Protein AF-A0A6G8TUE9-F1 (afdb_monomer)

Mean predicted aligned error: 6.03 Å

pLDDT: mean 88.83, std 11.72, range [46.56, 95.94]

Foldseek 3Di:
DDWDWPWDWDDDDPKIKIKTKGKDPPVQDWDFPDAPDPVGTHIDDGIDIDIDMDIDD

Solvent-accessible surface area (backbone atoms only — not comparable to full-atom values): 3720 Å² total; per-residue (Å²): 134,92,79,77,77,48,71,48,79,50,66,59,88,93,32,48,33,39,38,38,47,43,69,44,50,82,81,62,65,87,49,67,82,48,63,87,49,100,88,43,65,45,74,49,73,70,62,44,79,49,77,49,76,47,78,53,133

Structure (mmCIF, N/CA/C/O backbone):
data_AF-A0A6G8TUE9-F1
#
_entry.id   AF-A0A6G8TUE9-F1
#
loop_
_atom_site.group_PDB
_atom_site.id
_atom_site.type_symbol
_atom_site.label_atom_id
_atom_site.label_alt_id
_atom_site.label_comp_id
_atom_site.label_asym_id
_atom_site.label_entity_id
_atom_site.label_seq_id
_atom_site.pdbx_PDB_ins_code
_atom_site.Cartn_x
_atom_site.Cartn_y
_atom_site.Cartn_z
_atom_site.occupancy
_atom_site.B_iso_or_equiv
_atom_site.auth_seq_id
_atom_site.auth_comp_id
_atom_site.auth_asym_id
_atom_site.auth_atom_id
_atom_site.pdbx_PDB_model_num
ATOM 1 N N . MET A 1 1 ? 6.796 11.186 -7.108 1.00 53.28 1 MET A N 1
ATOM 2 C CA . MET A 1 1 ? 5.386 10.797 -7.347 1.00 53.28 1 MET A CA 1
ATOM 3 C C . MET A 1 1 ? 4.561 11.275 -6.159 1.00 53.28 1 MET A C 1
ATOM 5 O O . MET A 1 1 ? 4.817 10.818 -5.052 1.00 53.28 1 MET A O 1
ATOM 9 N N . ARG A 1 2 ? 3.672 12.263 -6.338 1.00 46.56 2 ARG A N 1
ATOM 10 C CA . ARG A 1 2 ? 2.889 12.847 -5.233 1.00 46.56 2 ARG A CA 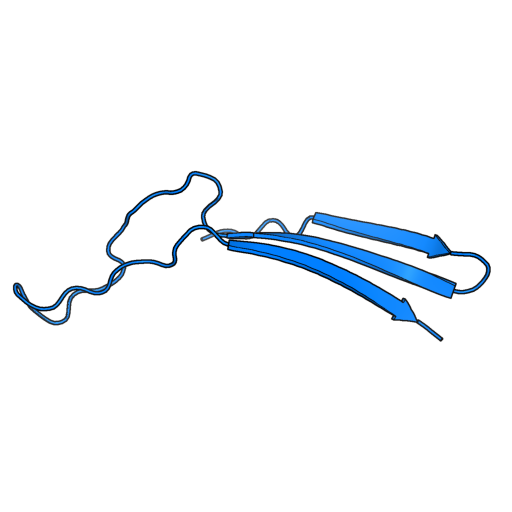1
ATOM 11 C C . ARG A 1 2 ? 1.836 11.837 -4.765 1.00 46.56 2 ARG A C 1
ATOM 13 O O . ARG A 1 2 ? 1.013 11.407 -5.565 1.00 46.56 2 ARG A O 1
ATOM 20 N N . ARG A 1 3 ? 1.906 11.430 -3.495 1.00 48.59 3 ARG A N 1
ATOM 21 C CA . ARG A 1 3 ? 0.976 10.494 -2.847 1.00 48.59 3 ARG A CA 1
ATOM 22 C C . ARG A 1 3 ? -0.130 11.315 -2.185 1.00 48.59 3 ARG A C 1
ATOM 24 O O . ARG A 1 3 ? 0.184 12.187 -1.384 1.00 48.59 3 ARG A O 1
ATOM 31 N N . TRP A 1 4 ? -1.388 11.044 -2.513 1.00 51.50 4 TRP A N 1
ATOM 32 C CA . TRP A 1 4 ? -2.533 11.545 -1.754 1.00 51.50 4 TRP A CA 1
ATOM 33 C C . TRP A 1 4 ? -2.994 10.418 -0.830 1.00 51.50 4 TRP A C 1
ATOM 35 O O . TRP A 1 4 ? -3.658 9.497 -1.308 1.00 51.50 4 TRP A O 1
ATOM 45 N N . PRO A 1 5 ? -2.582 10.396 0.448 1.00 64.19 5 PRO A N 1
ATOM 46 C CA . PRO A 1 5 ? -3.168 9.460 1.392 1.00 64.19 5 PRO A CA 1
ATOM 47 C C . PRO A 1 5 ? -4.637 9.845 1.582 1.00 64.19 5 PRO A C 1
ATOM 49 O O . PRO A 1 5 ? -4.938 10.972 1.973 1.00 64.19 5 PRO A O 1
ATOM 52 N N . SER A 1 6 ? -5.550 8.927 1.268 1.00 77.31 6 SER A N 1
ATOM 53 C CA . SER A 1 6 ? -6.944 9.076 1.667 1.00 77.31 6 SER A CA 1
ATOM 54 C C . SER A 1 6 ? -7.075 8.437 3.044 1.00 77.31 6 SER A C 1
ATOM 56 O O . SER A 1 6 ? -7.034 7.212 3.184 1.00 77.31 6 SER A O 1
ATOM 58 N N . THR A 1 7 ? -7.117 9.291 4.062 1.00 86.19 7 THR A N 1
ATOM 59 C CA . THR A 1 7 ? -7.265 8.902 5.464 1.00 86.19 7 THR A CA 1
ATOM 60 C C . THR A 1 7 ? -8.665 9.288 5.914 1.00 86.19 7 THR A C 1
ATOM 62 O O . THR A 1 7 ? -9.080 10.426 5.704 1.00 86.19 7 THR A O 1
ATOM 65 N N . TYR A 1 8 ? -9.377 8.352 6.534 1.00 89.19 8 TYR A N 1
ATOM 66 C CA . TYR A 1 8 ? -10.680 8.595 7.139 1.00 89.19 8 TYR A CA 1
ATOM 67 C C . TYR A 1 8 ? -10.642 8.194 8.610 1.00 89.19 8 TYR A C 1
ATOM 69 O O . TYR A 1 8 ? -10.285 7.064 8.945 1.00 89.19 8 TYR A O 1
ATOM 77 N N . GLU A 1 9 ? -10.994 9.131 9.482 1.00 90.12 9 GLU A N 1
ATOM 78 C CA . GLU A 1 9 ? -11.042 8.916 10.924 1.00 90.12 9 GLU A CA 1
ATOM 79 C C . GLU A 1 9 ? -12.496 8.813 11.374 1.00 90.12 9 GLU A C 1
ATOM 81 O O . GLU A 1 9 ? -13.335 9.637 11.010 1.00 90.12 9 GLU A O 1
ATOM 86 N N . THR A 1 10 ? -12.795 7.794 12.170 1.00 92.44 10 THR A N 1
ATOM 87 C CA . THR A 1 10 ? -14.119 7.588 12.753 1.00 92.44 10 THR A CA 1
ATOM 88 C C . THR A 1 10 ? -13.994 6.963 14.139 1.00 92.44 10 THR A C 1
ATOM 90 O O . THR A 1 10 ? -12.899 6.642 14.604 1.00 92.44 10 THR A O 1
ATOM 93 N N . ARG A 1 11 ? -15.120 6.807 14.830 1.00 91.50 11 ARG A N 1
ATOM 94 C CA . ARG A 1 11 ? -15.204 6.058 16.083 1.00 91.50 11 ARG A CA 1
ATOM 95 C C . ARG A 1 11 ? -16.005 4.791 15.840 1.00 91.50 11 ARG A C 1
ATOM 97 O O . ARG A 1 11 ? -17.096 4.852 15.280 1.00 91.50 11 ARG A O 1
ATOM 104 N N . TYR A 1 12 ? -15.454 3.663 16.268 1.00 88.12 12 TYR A N 1
ATOM 105 C CA . TYR A 1 12 ? -16.199 2.422 16.405 1.00 88.12 12 TYR A CA 1
ATOM 106 C C . TYR A 1 12 ? -16.417 2.198 17.899 1.00 88.12 12 TYR A C 1
ATOM 108 O O . TYR A 1 12 ? -15.464 1.963 18.642 1.00 88.12 12 TYR A O 1
ATOM 116 N N . GLU A 1 13 ? -17.662 2.368 18.344 1.00 91.12 13 GLU A N 1
ATOM 117 C CA . GLU A 1 13 ? -18.009 2.457 19.766 1.00 91.12 13 GLU A CA 1
ATOM 118 C C . GLU A 1 13 ? -17.182 3.543 20.489 1.00 91.12 13 GLU A C 1
ATOM 120 O O . GLU A 1 13 ? -17.248 4.722 20.137 1.00 91.12 13 GLU A O 1
ATOM 125 N N . GLN A 1 14 ? -16.397 3.147 21.494 1.00 92.12 14 GLN A N 1
ATOM 126 C CA . GLN A 1 14 ? -15.516 4.014 22.277 1.00 92.12 14 GLN A CA 1
ATOM 127 C C . GLN A 1 14 ? -14.107 4.153 21.681 1.00 92.12 14 GLN A C 1
ATOM 129 O O . GLN A 1 14 ? -13.348 5.023 22.107 1.00 92.12 14 GLN A O 1
ATOM 134 N N . PHE A 1 15 ? -13.758 3.349 20.672 1.00 94.69 15 PHE A N 1
ATOM 135 C CA . PHE A 1 15 ? -12.403 3.301 20.132 1.00 94.69 15 PHE A CA 1
ATOM 136 C C . PHE A 1 15 ? -12.265 4.163 18.869 1.00 94.69 15 PHE A C 1
ATOM 138 O O . PHE A 1 15 ? -13.013 3.989 17.899 1.00 94.69 15 PHE A O 1
ATOM 145 N N . PRO A 1 16 ? -11.297 5.095 18.829 1.00 95.31 16 PRO A N 1
ATOM 146 C CA . PRO A 1 16 ? -10.929 5.777 17.598 1.00 95.31 16 PRO A CA 1
ATOM 147 C C . PRO A 1 16 ? -10.343 4.785 16.587 1.00 95.31 16 PRO A C 1
ATOM 149 O O . PRO A 1 16 ? -9.415 4.036 16.906 1.00 95.31 16 PRO A O 1
ATOM 152 N N . VAL A 1 17 ? -10.847 4.826 15.353 1.00 95.38 17 VAL A N 1
ATOM 153 C CA . VAL A 1 17 ? -10.380 3.998 14.237 1.00 95.38 17 VAL A CA 1
ATOM 154 C C . VAL A 1 17 ? -9.956 4.885 13.072 1.00 95.38 17 VAL A C 1
ATOM 156 O O . VAL A 1 17 ? -10.685 5.784 12.651 1.00 95.38 17 VAL A O 1
ATOM 159 N N . ILE A 1 18 ? -8.768 4.616 12.533 1.00 95.69 18 ILE A N 1
ATOM 160 C CA . ILE A 1 18 ? -8.221 5.29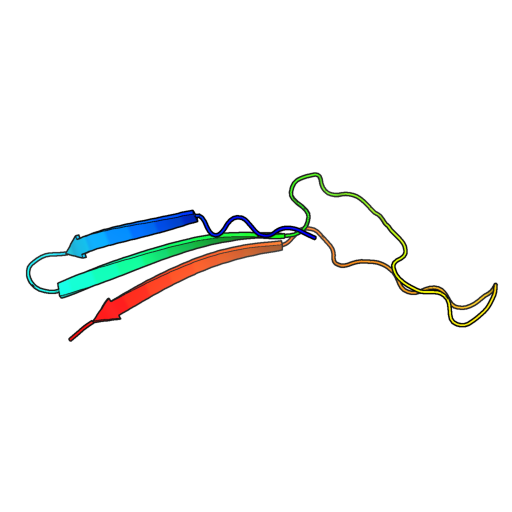5 11.357 1.00 95.69 18 ILE A CA 1
ATOM 161 C C . ILE A 1 18 ? -8.178 4.301 10.204 1.00 95.69 18 ILE A C 1
ATOM 163 O O . ILE A 1 18 ? -7.432 3.324 10.260 1.00 95.69 18 ILE A O 1
ATOM 167 N N . TYR A 1 19 ? -8.926 4.576 9.143 1.00 94.69 19 TYR A N 1
ATOM 168 C CA . TYR A 1 19 ? -8.849 3.843 7.886 1.00 94.69 19 TYR A CA 1
ATOM 169 C C . TYR A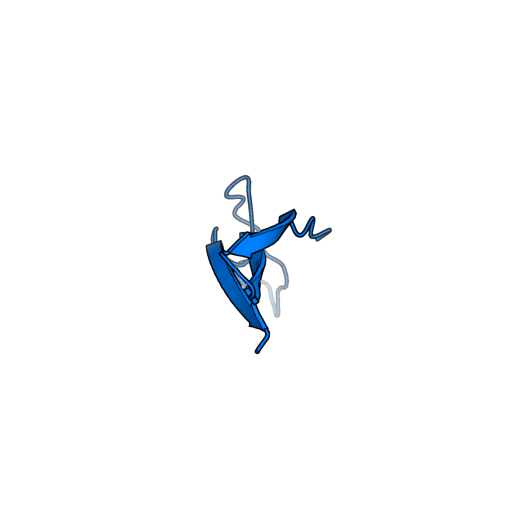 1 19 ? -7.931 4.573 6.912 1.00 94.69 19 TYR 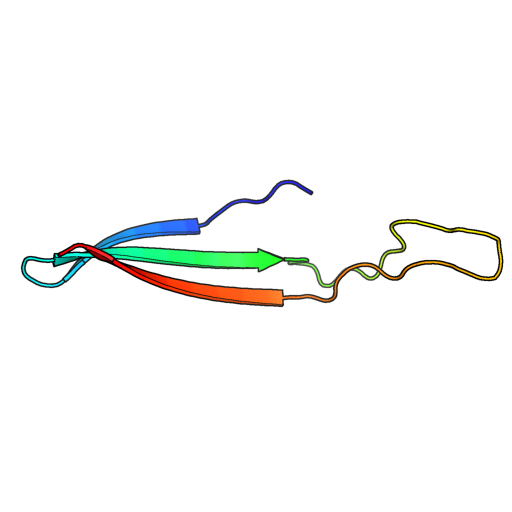A C 1
ATOM 171 O O . TYR A 1 19 ? -8.024 5.791 6.748 1.00 94.69 19 TYR A O 1
ATOM 179 N N . GLN A 1 20 ? -7.052 3.834 6.238 1.00 95.19 20 GLN A N 1
ATOM 180 C CA . GLN A 1 20 ? -6.189 4.393 5.203 1.00 95.19 20 GLN A CA 1
ATOM 181 C C . GLN A 1 20 ? -6.280 3.565 3.933 1.00 95.19 20 GLN A C 1
ATOM 183 O O . GLN A 1 20 ? -6.005 2.364 3.922 1.00 95.19 20 GLN A O 1
ATOM 188 N N . PHE A 1 21 ? -6.596 4.245 2.838 1.00 94.19 21 PHE A N 1
ATOM 189 C CA . PHE A 1 21 ? -6.595 3.661 1.511 1.00 94.19 21 PHE A CA 1
ATOM 190 C C . PHE A 1 21 ? -5.527 4.332 0.655 1.00 94.19 21 PHE A C 1
ATOM 192 O O . PHE A 1 21 ? -5.460 5.557 0.540 1.00 94.19 21 PHE A O 1
ATOM 199 N N . ASN A 1 22 ? -4.658 3.517 0.061 1.00 93.31 22 ASN A N 1
ATOM 200 C CA . ASN A 1 22 ? -3.578 4.002 -0.783 1.00 93.31 22 ASN A CA 1
ATOM 201 C C . ASN A 1 22 ? -3.525 3.206 -2.083 1.00 93.31 22 ASN A C 1
ATOM 203 O O . ASN A 1 22 ? -3.494 1.975 -2.074 1.00 93.31 22 ASN A O 1
ATOM 207 N N . VAL A 1 23 ? -3.399 3.932 -3.192 1.00 93.94 23 VAL A N 1
ATOM 208 C CA . VAL A 1 23 ? -3.120 3.358 -4.509 1.00 93.94 23 VAL A CA 1
ATOM 209 C C . VAL A 1 23 ? -1.791 3.909 -5.014 1.00 93.94 23 VAL A C 1
ATOM 211 O O . VAL A 1 23 ? -1.588 5.122 -5.078 1.00 93.94 23 VAL A O 1
ATOM 214 N N . LYS A 1 24 ? -0.867 3.015 -5.366 1.00 93.25 24 LYS A N 1
ATOM 215 C CA . LYS A 1 24 ? 0.340 3.336 -6.132 1.00 93.25 24 LYS A CA 1
ATOM 216 C C . LYS A 1 24 ? 0.101 3.007 -7.599 1.00 93.25 24 LYS A C 1
ATOM 218 O O . LYS A 1 24 ? -0.518 1.991 -7.903 1.00 93.25 24 LYS A O 1
ATOM 223 N N . ASN A 1 25 ? 0.634 3.854 -8.479 1.00 91.94 25 ASN A N 1
ATOM 224 C CA . ASN A 1 25 ? 0.466 3.733 -9.926 1.00 91.94 25 ASN A CA 1
ATOM 225 C C . ASN A 1 25 ? -1.017 3.601 -10.335 1.00 91.94 25 ASN A C 1
ATOM 227 O O . ASN A 1 25 ? -1.442 2.616 -10.928 1.00 91.94 25 ASN A O 1
ATOM 231 N N . LEU A 1 26 ? -1.816 4.613 -9.968 1.00 91.19 26 LEU A N 1
ATOM 232 C CA . LEU A 1 26 ? -3.272 4.642 -10.176 1.00 91.19 26 LEU A CA 1
ATOM 233 C C . LEU A 1 26 ? -3.681 4.413 -11.641 1.00 91.19 26 LEU A C 1
ATOM 235 O O . LEU A 1 26 ? -4.702 3.787 -11.899 1.00 91.19 26 LEU A O 1
ATOM 239 N N . PHE A 1 27 ? -2.861 4.884 -12.580 1.00 94.25 27 PHE A N 1
ATOM 240 C CA . PHE A 1 27 ? -3.112 4.793 -14.020 1.00 94.25 27 PHE A CA 1
ATOM 241 C C . PHE A 1 27 ? -2.420 3.600 -14.693 1.00 94.25 27 PHE A C 1
ATOM 243 O O . PHE A 1 27 ? -2.351 3.568 -15.914 1.00 94.25 27 PHE A O 1
ATOM 250 N N . ASP A 1 28 ? -1.878 2.660 -13.911 1.00 91.88 28 ASP A N 1
ATOM 251 C CA . ASP A 1 28 ? -1.218 1.441 -14.403 1.00 91.88 28 ASP A CA 1
ATOM 252 C C . ASP A 1 28 ? -0.155 1.704 -15.488 1.00 91.88 28 ASP A C 1
ATOM 254 O O . ASP A 1 28 ? -0.033 1.003 -16.490 1.00 91.88 28 ASP A O 1
ATOM 258 N N . LYS A 1 29 ? 0.617 2.779 -15.306 1.00 93.75 29 LYS A N 1
ATOM 259 C CA . LYS A 1 29 ? 1.653 3.191 -16.247 1.00 93.75 29 LYS A CA 1
ATOM 260 C C . LYS A 1 29 ? 2.864 2.279 -16.102 1.00 93.75 29 LYS A C 1
ATOM 262 O O . LYS A 1 29 ? 3.429 2.181 -15.013 1.00 93.75 29 LYS A O 1
ATOM 267 N N . VAL A 1 30 ? 3.319 1.702 -17.209 1.00 94.25 30 VAL A N 1
ATOM 268 C CA . VAL A 1 30 ? 4.646 1.082 -17.298 1.00 94.25 30 VAL A CA 1
ATOM 269 C C . VAL A 1 30 ? 5.668 2.189 -17.561 1.00 94.25 30 VAL A C 1
ATOM 271 O O . VAL A 1 30 ? 5.506 2.995 -18.478 1.00 94.25 30 VAL A O 1
ATOM 274 N N . TYR A 1 31 ? 6.695 2.285 -16.721 1.00 92.00 31 TYR A N 1
ATOM 275 C CA . TYR A 1 31 ? 7.760 3.278 -16.854 1.00 92.00 31 TYR A CA 1
ATOM 276 C C . TYR A 1 31 ? 9.089 2.714 -16.353 1.00 92.00 31 TYR A C 1
ATOM 278 O O . TYR A 1 31 ? 9.111 1.753 -15.587 1.00 92.00 31 TYR A O 1
ATOM 286 N N . TYR A 1 32 ? 10.189 3.340 -16.762 1.00 92.38 32 TYR A N 1
ATOM 287 C CA . TYR A 1 32 ? 11.546 2.895 -16.459 1.00 92.38 32 TYR A CA 1
ATOM 288 C C . TYR A 1 32 ? 12.247 3.956 -15.602 1.00 92.38 32 TYR A C 1
ATOM 290 O O . TYR A 1 32 ? 12.634 4.997 -16.134 1.00 92.38 32 TYR A O 1
ATOM 298 N N . PRO A 1 33 ? 12.334 3.778 -14.270 1.00 90.69 33 PRO A N 1
ATOM 299 C CA . PRO A 1 33 ? 12.830 4.824 -13.377 1.00 90.69 33 PRO A CA 1
ATOM 300 C C . PRO A 1 33 ? 14.332 5.088 -13.503 1.00 90.69 33 PRO A C 1
ATOM 302 O O . PRO A 1 33 ? 14.763 6.208 -13.245 1.00 90.69 33 PRO A O 1
ATOM 305 N N . LEU A 1 34 ? 15.121 4.066 -13.839 1.00 90.31 34 LEU A N 1
ATOM 306 C CA . LEU A 1 34 ? 16.583 4.098 -13.834 1.00 90.31 34 LEU A CA 1
ATOM 307 C C . LEU A 1 34 ? 17.120 3.131 -14.895 1.00 90.31 34 LEU A C 1
ATOM 309 O O . LEU A 1 34 ? 16.519 2.085 -15.143 1.00 90.31 34 LEU A O 1
ATOM 313 N N . ALA A 1 35 ? 18.277 3.448 -15.466 1.00 93.06 35 ALA A N 1
ATOM 314 C CA . ALA A 1 35 ? 19.040 2.554 -16.329 1.00 93.06 35 ALA A CA 1
ATOM 315 C C . ALA A 1 35 ? 20.501 2.557 -15.877 1.00 93.06 35 ALA A C 1
ATOM 317 O O . ALA A 1 35 ? 21.077 3.626 -15.683 1.00 93.06 35 ALA A O 1
ATOM 318 N N . VAL A 1 36 ? 21.089 1.373 -15.696 1.00 90.31 36 VAL A N 1
ATOM 319 C CA . VAL A 1 36 ? 22.522 1.234 -15.382 1.00 90.31 36 VAL A CA 1
ATOM 320 C C . VAL A 1 36 ? 23.343 1.310 -16.671 1.00 90.31 36 VAL A C 1
ATOM 322 O O . VAL A 1 36 ? 24.417 1.902 -16.68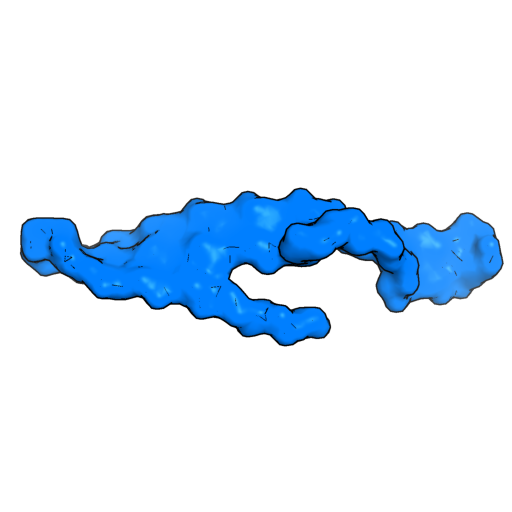8 1.00 90.31 36 VAL A O 1
ATOM 325 N N . ASN A 1 37 ? 22.827 0.736 -17.763 1.00 87.50 37 ASN A N 1
ATOM 3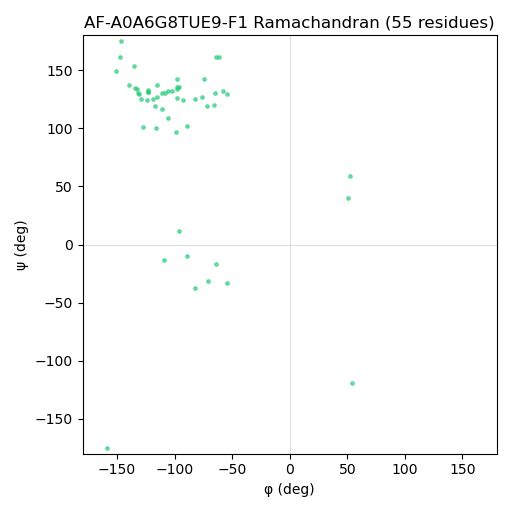26 C CA . ASN A 1 37 ? 23.358 0.852 -19.123 1.00 87.50 37 ASN A CA 1
ATOM 327 C C . ASN A 1 37 ? 22.254 0.531 -20.155 1.00 87.50 37 ASN A C 1
ATOM 329 O O . ASN A 1 37 ? 21.107 0.277 -19.789 1.00 87.50 37 ASN A O 1
ATOM 333 N N . ASN A 1 38 ? 22.602 0.490 -21.444 1.00 86.06 38 ASN A N 1
ATOM 334 C CA . ASN A 1 38 ? 21.656 0.262 -22.546 1.00 86.06 38 ASN A CA 1
ATOM 335 C C . ASN A 1 38 ? 20.976 -1.122 -22.534 1.00 86.06 38 ASN A C 1
ATOM 337 O O . ASN A 1 38 ? 19.983 -1.311 -23.229 1.00 86.06 38 ASN A O 1
ATOM 341 N N . LEU A 1 39 ? 21.514 -2.087 -21.785 1.00 90.00 39 LEU A N 1
ATOM 342 C CA . LEU A 1 39 ? 21.004 -3.458 -21.692 1.00 90.00 39 LEU A CA 1
ATOM 343 C C . LEU A 1 39 ? 20.359 -3.758 -20.332 1.00 90.00 39 LEU A C 1
ATOM 345 O O . LEU A 1 39 ? 19.688 -4.776 -20.184 1.00 90.00 39 LEU A O 1
ATOM 349 N N . ASN A 1 40 ? 20.556 -2.895 -19.334 1.00 89.44 40 ASN A N 1
ATOM 350 C CA . ASN A 1 40 ? 20.068 -3.087 -17.977 1.00 89.44 40 ASN A CA 1
ATOM 351 C C . ASN A 1 40 ? 19.283 -1.855 -17.520 1.00 89.44 40 ASN A C 1
ATOM 353 O O . ASN A 1 40 ? 19.850 -0.825 -17.134 1.00 89.44 40 ASN A O 1
ATOM 357 N N . VAL A 1 41 ? 17.958 -1.992 -17.576 1.00 92.62 41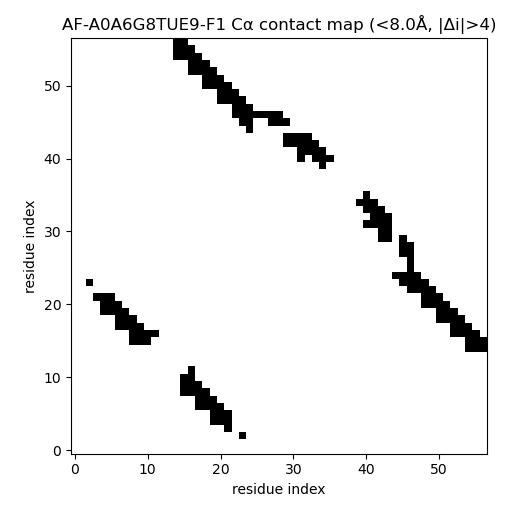 VAL A N 1
ATOM 358 C CA . VAL A 1 41 ? 16.994 -0.951 -17.228 1.00 92.62 41 VAL A CA 1
ATOM 359 C C . VAL A 1 41 ? 16.061 -1.482 -16.146 1.00 92.62 41 VAL A C 1
ATOM 361 O O . VAL A 1 41 ? 15.515 -2.578 -16.263 1.00 92.62 41 VAL A O 1
ATOM 364 N N . ALA A 1 42 ? 15.862 -0.698 -15.089 1.00 93.69 42 ALA A N 1
ATOM 365 C CA . ALA A 1 42 ? 14.900 -1.017 -14.048 1.00 93.69 42 ALA A CA 1
ATOM 366 C C . ALA A 1 42 ? 13.474 -0.776 -14.555 1.00 93.69 42 ALA A C 1
ATOM 368 O O . ALA A 1 42 ? 13.209 0.209 -15.244 1.00 93.69 42 ALA A O 1
ATOM 369 N N . VAL A 1 43 ? 12.541 -1.639 -14.161 1.00 92.88 43 VAL A N 1
ATOM 370 C CA . VAL A 1 43 ? 11.105 -1.460 -14.415 1.00 92.88 43 VAL A CA 1
ATOM 371 C C . VAL A 1 43 ? 10.460 -0.865 -13.165 1.00 92.88 43 VAL A C 1
ATOM 373 O O . VAL A 1 43 ? 10.774 -1.266 -12.046 1.00 92.88 43 VAL A O 1
ATOM 376 N N . GLY A 1 44 ? 9.597 0.133 -13.350 1.00 91.94 44 GLY A N 1
ATOM 377 C CA . GLY A 1 44 ? 8.862 0.779 -12.267 1.00 91.94 44 GLY A CA 1
ATOM 378 C C . GLY A 1 44 ? 7.891 -0.166 -11.558 1.00 91.94 44 GLY A C 1
ATOM 379 O O . GLY A 1 44 ? 7.504 -1.204 -12.092 1.00 91.94 44 GLY A O 1
ATOM 380 N N . ASP A 1 45 ? 7.474 0.220 -10.350 1.00 93.25 45 ASP A N 1
ATOM 381 C CA . ASP A 1 45 ? 6.511 -0.550 -9.562 1.00 93.25 45 ASP A CA 1
ATOM 382 C C . ASP A 1 45 ? 5.189 -0.745 -10.330 1.00 93.25 45 ASP A C 1
ATOM 384 O O . ASP A 1 45 ? 4.575 0.213 -10.820 1.00 93.25 45 ASP A O 1
ATOM 388 N N . ALA A 1 46 ? 4.703 -1.988 -10.350 1.00 93.81 46 ALA A N 1
ATOM 389 C CA . ALA A 1 46 ? 3.353 -2.300 -10.807 1.00 93.81 46 ALA A CA 1
ATOM 390 C C . ALA A 1 46 ? 2.291 -1.599 -9.938 1.00 93.81 46 ALA A C 1
ATOM 392 O O . ALA A 1 46 ? 2.550 -1.183 -8.799 1.00 93.81 46 ALA A O 1
ATOM 393 N N . ARG A 1 47 ? 1.064 -1.490 -10.460 1.00 95.94 47 ARG A N 1
ATOM 394 C CA . ARG A 1 47 ? -0.076 -0.987 -9.687 1.00 95.94 47 ARG A CA 1
ATOM 395 C C . ARG A 1 47 ? -0.255 -1.782 -8.399 1.00 95.94 47 ARG A C 1
ATOM 397 O O . ARG A 1 47 ? -0.310 -3.008 -8.400 1.00 95.94 47 ARG A O 1
ATOM 404 N N . ARG A 1 48 ? -0.359 -1.056 -7.284 1.00 95.06 48 ARG A N 1
ATOM 405 C CA . ARG A 1 48 ? -0.534 -1.639 -5.950 1.00 95.06 48 ARG A CA 1
ATOM 406 C C . ARG A 1 48 ? -1.625 -0.907 -5.197 1.00 95.06 48 ARG A C 1
ATOM 408 O O . ARG A 1 48 ? -1.628 0.320 -5.138 1.00 95.06 48 ARG A O 1
ATOM 415 N N . VAL A 1 49 ? -2.497 -1.682 -4.571 1.00 94.62 49 VAL A N 1
ATOM 416 C CA . VAL A 1 49 ? -3.574 -1.198 -3.712 1.00 94.62 49 VAL A CA 1
ATOM 417 C C . VAL A 1 49 ? -3.304 -1.684 -2.294 1.00 94.62 49 VAL A C 1
ATOM 419 O O . VAL A 1 49 ? -2.895 -2.826 -2.100 1.00 94.62 49 VAL A O 1
ATOM 422 N N . SER A 1 50 ? -3.492 -0.818 -1.303 1.00 94.88 50 SER A N 1
ATOM 423 C CA . SER A 1 50 ? -3.370 -1.182 0.109 1.00 94.88 50 SER A CA 1
ATOM 424 C C . SER A 1 50 ? -4.461 -0.520 0.937 1.00 94.88 50 SER A C 1
ATOM 426 O O . SER A 1 50 ? -4.706 0.681 0.780 1.00 94.88 50 SER A O 1
ATOM 428 N N . LEU A 1 51 ? -5.040 -1.298 1.846 1.00 94.75 51 LEU A N 1
ATOM 429 C CA . LEU A 1 51 ? -6.027 -0.878 2.830 1.00 94.75 51 LEU A CA 1
ATOM 430 C C . LEU A 1 51 ? -5.503 -1.226 4.226 1.00 94.75 51 LEU A C 1
ATOM 432 O O . LEU A 1 51 ? -5.033 -2.343 4.437 1.00 94.75 51 LEU A O 1
ATOM 436 N N . SER A 1 52 ? -5.579 -0.286 5.163 1.00 95.50 52 SER A N 1
ATOM 437 C CA . SER A 1 52 ? -5.249 -0.516 6.572 1.00 95.50 52 SER A CA 1
ATOM 438 C C . SER A 1 52 ? -6.290 0.109 7.497 1.00 95.50 52 SER A C 1
ATOM 440 O O . SER A 1 52 ? -6.954 1.086 7.142 1.00 95.50 52 SER A O 1
ATOM 442 N N . ALA A 1 53 ? -6.414 -0.472 8.690 1.00 94.31 53 ALA A N 1
ATOM 443 C CA . ALA A 1 53 ? -7.217 0.042 9.788 1.00 94.31 53 ALA A CA 1
ATOM 444 C C . ALA A 1 53 ? -6.366 0.044 11.064 1.00 94.31 53 ALA A C 1
ATOM 446 O O . ALA A 1 53 ? -5.760 -0.973 11.403 1.00 94.31 53 ALA A O 1
ATOM 447 N N . THR A 1 54 ? -6.325 1.176 11.758 1.00 95.56 54 THR A N 1
ATOM 448 C CA . THR A 1 54 ? -5.606 1.336 13.027 1.00 95.56 54 THR A CA 1
ATOM 449 C C . THR A 1 54 ? -6.605 1.658 14.125 1.00 95.56 54 THR A C 1
ATOM 451 O O . THR A 1 54 ? -7.272 2.689 14.056 1.00 95.56 54 THR A O 1
ATOM 454 N N . VAL A 1 55 ? -6.681 0.800 15.142 1.00 95.38 55 VAL A N 1
ATOM 455 C CA . VAL A 1 55 ? -7.502 1.002 16.345 1.00 95.38 55 VAL A CA 1
ATOM 456 C C . VAL A 1 55 ? -6.617 1.555 17.460 1.00 95.38 55 VAL A C 1
ATOM 458 O O . VAL A 1 55 ? -5.508 1.061 17.664 1.00 95.38 55 VAL A O 1
ATOM 461 N N . LYS A 1 56 ? -7.085 2.593 18.158 1.00 92.25 56 LYS A N 1
ATOM 462 C CA . LYS A 1 56 ? -6.426 3.144 19.352 1.00 92.25 56 LYS A CA 1
ATOM 463 C C . LYS A 1 56 ? -7.169 2.667 20.603 1.00 92.25 56 LYS A C 1
ATOM 465 O O . LYS A 1 56 ? -8.395 2.764 20.628 1.00 92.25 56 LYS A O 1
ATOM 470 N N . PHE A 1 57 ? -6.425 2.178 21.595 1.00 89.94 57 PHE A N 1
ATOM 471 C CA . PHE A 1 57 ? -6.928 1.691 22.884 1.00 89.94 57 PHE A CA 1
ATOM 472 C C . PHE A 1 57 ? -6.523 2.638 24.010 1.00 89.94 57 PHE A C 1
ATOM 474 O O . PHE A 1 57 ? -5.409 3.206 23.906 1.00 89.94 57 PHE A O 1
#

R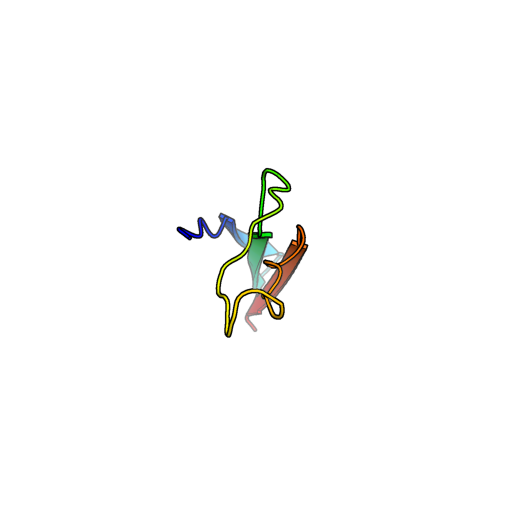adius of gyration: 17.5 Å; Cα contacts (8 Å, |Δi|>4): 89; chains: 1; bounding box: 41×16×45 Å

Secondary structure (DSSP, 8-state):
-----EEEEEEETTEEEEEEEEEESTT-------EEETTEEPPPPPPEEEEEEEE--

Sequence (57 aa):
MRRWPSTYETRYEQFPVIYQFNVKNLFDKVYYPLAVNNLNVAVGDARRVSLSATVKF

Nearest PDB structures (foldseek):
  6u2l-assembly1_A  TM=4.481E-01  e=1.319E+00  Homo sapiens
  3nfg-assembly3_E  TM=3.464E-01  e=4.300E+00  Nakaseomyces glabratus
  3nff-assembly1_A  TM=3.064E-01  e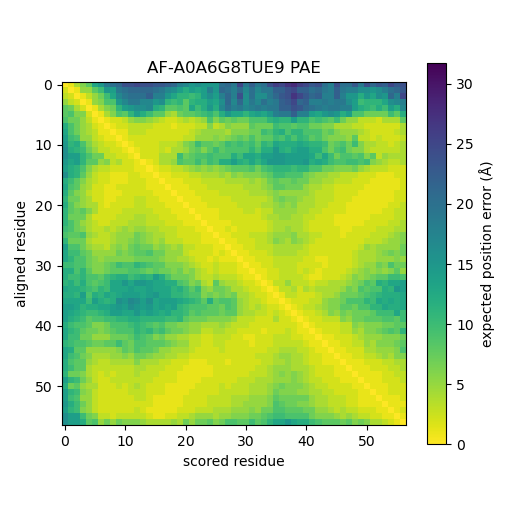=5.135E+00  Nakaseomyces glabratus